Protein AF-A0A7Y1VJS3-F1 (afdb_monomer)

Secondary structure (DSSP, 8-state):
-TTTTS-HHHHHHHTTPPTTEEEE--TT-SSPEEEEPP--GGGG-GGG-------TTTT--

Radius of gyration: 18.35 Å; Cα contacts (8 Å, |Δi|>4): 29; chains: 1; bounding box: 46×21×42 Å

Solvent-accessible surface area (backbone atoms only — not comparable to full-atom values): 4292 Å² total; per-residue (Å²): 121,96,56,74,91,46,56,73,75,55,50,63,49,61,76,70,50,55,91,58,52,45,79,46,82,46,96,92,43,102,60,75,44,81,44,68,60,71,83,54,65,80,85,64,36,78,90,71,58,78,85,65,96,65,71,91,66,75,83,80,123

Structure (mmCIF, N/CA/C/O backbone):
data_AF-A0A7Y1VJS3-F1
#
_entry.id   AF-A0A7Y1VJS3-F1
#
loop_
_atom_site.group_PDB
_atom_site.id
_atom_site.type_symbol
_atom_site.label_atom_id
_atom_site.label_alt_id
_atom_site.label_comp_id
_atom_site.label_asym_id
_atom_site.label_entity_id
_atom_site.label_seq_id
_atom_site.pdbx_PDB_ins_code
_atom_site.Cartn_x
_atom_site.Cartn_y
_atom_site.Cartn_z
_atom_site.occupancy
_atom_site.B_iso_or_equiv
_atom_site.auth_seq_id
_atom_site.auth_comp_id
_atom_site.auth_asym_id
_atom_site.auth_atom_id
_atom_site.pdbx_PDB_model_num
ATOM 1 N N . SER A 1 1 ? 3.097 1.166 18.624 1.00 60.88 1 SER A N 1
ATOM 2 C CA . SER A 1 1 ? 1.663 1.391 18.333 1.00 60.88 1 SER A CA 1
ATOM 3 C C . SER A 1 1 ? 1.312 1.371 16.837 1.00 60.88 1 SER A C 1
ATOM 5 O O . SER A 1 1 ? 0.277 1.910 16.468 1.00 60.88 1 SER A O 1
ATOM 7 N N . GLU A 1 2 ? 2.091 0.693 15.978 1.00 57.50 2 GLU A N 1
ATOM 8 C CA . GLU A 1 2 ? 2.038 0.805 14.497 1.00 57.50 2 GLU A CA 1
ATOM 9 C C . GLU A 1 2 ? 0.729 0.403 13.795 1.00 57.50 2 GLU A C 1
ATOM 11 O O . GLU A 1 2 ? 0.504 0.787 12.657 1.00 57.50 2 GLU A O 1
ATOM 16 N N . TYR A 1 3 ? -0.178 -0.308 14.460 1.00 66.50 3 TYR A N 1
ATOM 17 C CA . TYR A 1 3 ? -1.445 -0.755 13.863 1.00 66.50 3 TYR A CA 1
ATOM 18 C C . TYR A 1 3 ? -2.638 -0.477 14.781 1.00 66.50 3 TYR A C 1
ATOM 20 O O . TYR A 1 3 ? -3.632 -1.203 14.762 1.00 66.50 3 TYR A O 1
ATOM 28 N N . GLY A 1 4 ? -2.513 0.542 15.644 1.00 69.62 4 GLY A N 1
ATOM 29 C CA . GLY A 1 4 ? -3.500 0.905 16.671 1.00 69.62 4 GLY A CA 1
ATOM 30 C C . GLY A 1 4 ? -4.907 1.176 16.132 1.00 69.62 4 GLY A C 1
ATOM 31 O O . GLY A 1 4 ? -5.880 0.899 16.819 1.00 69.62 4 GLY A O 1
ATOM 32 N N . TRP A 1 5 ? -5.000 1.633 14.884 1.00 74.75 5 TRP A N 1
ATOM 33 C CA . TRP A 1 5 ? -6.239 1.912 14.155 1.00 74.75 5 TRP A CA 1
ATOM 34 C C . TRP A 1 5 ? -6.922 0.655 13.585 1.00 74.75 5 TRP A C 1
ATOM 36 O O . TRP A 1 5 ? -8.061 0.724 13.134 1.00 74.75 5 TRP A O 1
ATOM 46 N N . MET A 1 6 ? -6.249 -0.501 13.599 1.00 72.94 6 MET A N 1
ATOM 47 C CA . MET A 1 6 ? -6.800 -1.770 13.124 1.00 72.94 6 MET A CA 1
ATOM 48 C C . MET A 1 6 ? -7.364 -2.596 14.278 1.00 72.94 6 MET A C 1
ATOM 50 O O . MET A 1 6 ? -6.719 -2.744 15.324 1.00 72.94 6 MET A O 1
ATOM 54 N N . LEU A 1 7 ? -8.507 -3.243 14.028 1.00 78.19 7 LEU A N 1
ATOM 55 C CA . LEU A 1 7 ? -9.035 -4.305 14.886 1.00 78.19 7 LEU A CA 1
ATOM 56 C C . LEU A 1 7 ? -7.972 -5.406 15.100 1.00 78.19 7 LEU A C 1
ATOM 58 O O . LEU A 1 7 ? -7.217 -5.712 14.167 1.00 78.19 7 LEU A O 1
ATOM 62 N N . PRO A 1 8 ? -7.922 -6.057 16.281 1.00 75.56 8 PRO A N 1
ATOM 63 C CA . PRO A 1 8 ? -6.915 -7.080 16.582 1.00 75.56 8 PRO A CA 1
ATOM 6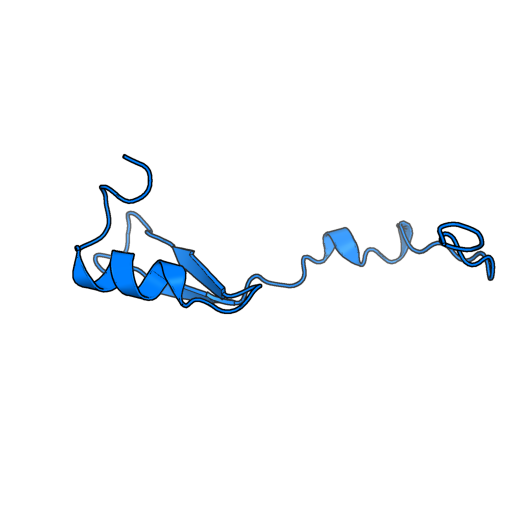4 C C . PRO A 1 8 ? -6.846 -8.215 15.546 1.00 75.56 8 PRO A C 1
ATOM 66 O O . PRO A 1 8 ? -5.759 -8.652 15.168 1.00 75.56 8 PRO A O 1
ATOM 69 N N . SER A 1 9 ? -7.998 -8.645 15.021 1.00 73.44 9 SER A N 1
ATOM 70 C CA . SER A 1 9 ? -8.102 -9.713 14.017 1.00 73.44 9 SER A CA 1
ATOM 71 C C . SER A 1 9 ? -7.578 -9.308 12.633 1.00 73.44 9 SER A C 1
ATOM 73 O O . SER A 1 9 ? -7.049 -10.145 11.901 1.00 73.44 9 SER A O 1
ATOM 75 N N . THR A 1 10 ? -7.693 -8.033 12.257 1.00 72.56 10 THR A N 1
ATOM 76 C CA . THR A 1 10 ? -7.158 -7.510 10.989 1.00 72.56 10 THR A CA 1
ATOM 77 C C . THR A 1 10 ? -5.655 -7.272 11.102 1.00 72.56 10 THR A C 1
ATOM 79 O O . THR A 1 10 ? -4.917 -7.550 10.162 1.00 72.56 10 THR A O 1
ATOM 82 N N . ARG A 1 11 ? -5.174 -6.853 12.277 1.00 76.12 11 ARG A N 1
ATOM 83 C CA . ARG A 1 11 ? -3.738 -6.702 12.557 1.00 76.12 11 ARG A CA 1
ATOM 84 C C . ARG A 1 11 ? -2.982 -8.028 12.466 1.00 76.12 11 ARG A C 1
ATOM 86 O O . ARG A 1 11 ? -1.888 -8.069 11.912 1.00 76.12 11 ARG A O 1
ATOM 93 N N . ALA A 1 12 ? -3.562 -9.110 12.986 1.00 77.00 12 ALA A N 1
ATOM 94 C CA . ALA A 1 12 ? -2.976 -10.444 12.859 1.00 77.00 12 ALA A CA 1
ATOM 95 C C . ALA A 1 12 ? -2.842 -10.863 11.384 1.00 77.00 12 ALA A C 1
ATOM 97 O O . ALA A 1 12 ? -1.813 -11.400 10.985 1.00 77.00 12 ALA A O 1
ATOM 98 N N . ARG A 1 13 ? -3.850 -10.544 10.563 1.00 76.38 13 ARG A 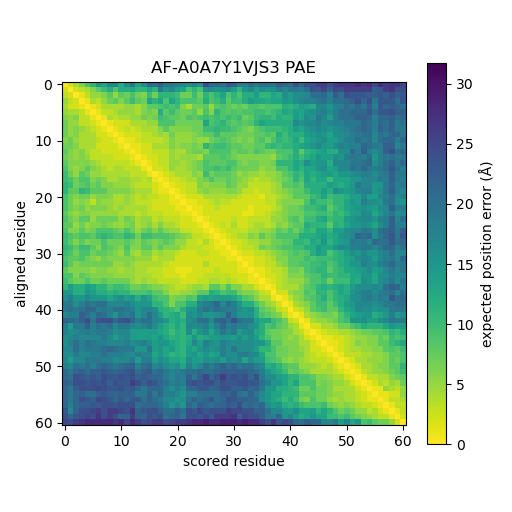N 1
ATOM 99 C CA . ARG A 1 13 ? -3.852 -10.833 9.122 1.00 76.38 13 ARG A CA 1
ATOM 100 C C . ARG A 1 13 ? -2.914 -9.935 8.316 1.00 76.38 13 ARG A C 1
ATOM 102 O O . ARG A 1 13 ? -2.343 -10.412 7.345 1.00 76.38 13 ARG A O 1
ATOM 109 N N . ALA A 1 14 ? -2.681 -8.695 8.750 1.00 76.00 14 ALA A N 1
ATOM 110 C CA . ALA A 1 14 ? -1.735 -7.781 8.105 1.00 76.00 14 ALA A CA 1
ATOM 111 C C . ALA A 1 14 ? -0.305 -8.353 8.028 1.00 76.00 14 ALA A C 1
ATOM 113 O O . ALA A 1 14 ? 0.427 -8.067 7.089 1.00 76.00 14 ALA A O 1
ATOM 114 N N . ARG A 1 15 ? 0.081 -9.214 8.979 1.00 75.81 15 ARG A N 1
ATOM 115 C CA . ARG A 1 15 ? 1.392 -9.889 8.985 1.00 75.81 15 ARG A CA 1
ATOM 116 C C . ARG A 1 15 ? 1.522 -11.024 7.969 1.00 75.81 15 ARG A C 1
ATOM 118 O O . ARG A 1 15 ? 2.631 -11.459 7.698 1.00 75.81 15 ARG A O 1
ATOM 125 N N . LEU A 1 16 ? 0.403 -11.522 7.452 1.00 83.50 16 LEU A N 1
ATOM 126 C CA . LEU A 1 16 ? 0.350 -12.619 6.483 1.00 83.50 16 LEU A CA 1
ATOM 127 C C . LEU A 1 16 ? 0.204 -12.107 5.046 1.00 83.50 16 LEU A C 1
ATOM 129 O O . LEU A 1 16 ? 0.009 -12.900 4.126 1.00 83.50 16 LEU A O 1
ATOM 133 N N . LEU A 1 17 ? 0.234 -10.787 4.855 1.00 81.62 17 LEU A N 1
ATOM 134 C CA . LEU A 1 17 ? 0.101 -10.188 3.540 1.00 81.62 17 LEU A CA 1
ATOM 135 C C . LEU A 1 17 ? 1.304 -10.558 2.680 1.00 81.62 17 LEU A C 1
ATOM 137 O O . LEU A 1 17 ? 2.453 -10.505 3.123 1.00 81.62 17 LEU A O 1
ATOM 141 N N . LYS A 1 18 ? 1.020 -10.936 1.434 1.00 83.81 18 LYS A N 1
ATOM 142 C CA . LYS A 1 18 ? 2.063 -11.147 0.436 1.00 83.81 18 LYS A CA 1
ATOM 143 C C . LYS A 1 18 ? 2.737 -9.803 0.127 1.00 83.81 18 LYS A C 1
ATOM 145 O O . LYS A 1 18 ? 2.079 -8.762 0.232 1.00 83.81 18 LYS A O 1
ATOM 150 N N . PRO A 1 19 ? 4.022 -9.799 -0.272 1.00 78.38 19 PRO A N 1
ATOM 151 C CA . PRO A 1 19 ? 4.663 -8.598 -0.795 1.00 78.38 19 PRO A CA 1
ATOM 152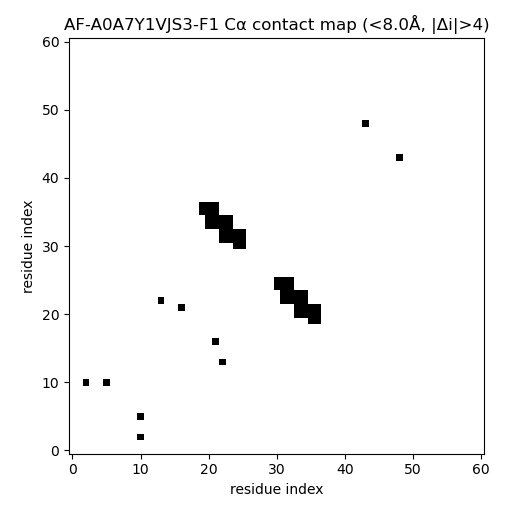 C C . PRO A 1 19 ? 3.799 -7.960 -1.885 1.00 78.38 19 PRO A C 1
ATOM 154 O O . PRO A 1 19 ? 3.277 -8.658 -2.751 1.00 78.38 19 PRO A O 1
ATOM 157 N N . GLY A 1 20 ? 3.615 -6.644 -1.807 1.00 79.44 20 GLY A N 1
ATOM 158 C CA . GLY A 1 20 ? 2.734 -5.918 -2.718 1.00 79.44 20 GLY A CA 1
ATOM 159 C C . GLY A 1 20 ? 1.254 -5.936 -2.332 1.00 79.44 20 GLY A C 1
ATOM 160 O O . GLY A 1 20 ? 0.478 -5.292 -3.013 1.00 79.44 20 GLY A O 1
ATOM 161 N N . THR A 1 21 ? 0.816 -6.582 -1.249 1.00 86.25 21 THR A N 1
ATOM 162 C CA . THR A 1 21 ? -0.548 -6.388 -0.726 1.00 86.25 21 THR A CA 1
ATOM 163 C C . THR A 1 21 ? -0.545 -5.349 0.394 1.00 86.25 21 THR A C 1
ATOM 165 O O . THR A 1 21 ? 0.241 -5.434 1.336 1.00 86.25 21 THR A O 1
ATOM 168 N N . MET A 1 22 ? -1.450 -4.376 0.319 1.00 86.12 22 MET A N 1
ATOM 169 C CA . MET A 1 22 ? -1.566 -3.276 1.274 1.00 86.12 22 MET A CA 1
ATOM 170 C C . MET A 1 22 ? -2.978 -3.163 1.839 1.00 86.12 22 MET A C 1
ATOM 172 O O . MET A 1 22 ? -3.963 -3.488 1.180 1.00 86.12 22 MET A O 1
ATOM 176 N N . VAL A 1 23 ? -3.073 -2.660 3.070 1.00 87.19 23 VAL A N 1
ATOM 177 C CA . VAL A 1 23 ? -4.346 -2.332 3.719 1.00 87.19 23 VAL A CA 1
ATOM 178 C C . VAL A 1 23 ? -4.408 -0.828 3.932 1.00 87.19 23 VAL A C 1
ATOM 180 O O . VAL A 1 23 ? -3.534 -0.264 4.588 1.00 87.19 23 VAL A O 1
ATOM 183 N N . ILE A 1 24 ? -5.442 -0.184 3.394 1.00 85.62 24 ILE A N 1
ATOM 184 C CA . ILE A 1 24 ? -5.623 1.268 3.440 1.00 85.62 24 ILE A CA 1
ATOM 185 C C . ILE A 1 24 ? -6.870 1.598 4.262 1.00 85.62 24 ILE A C 1
ATOM 187 O O . ILE A 1 24 ? -7.938 1.021 4.057 1.00 85.62 24 ILE A O 1
ATOM 191 N N . SER A 1 25 ? -6.732 2.554 5.180 1.00 87.50 25 SER A N 1
ATOM 192 C CA . SER A 1 25 ? -7.858 3.204 5.852 1.00 87.50 25 SER A CA 1
ATOM 193 C C . SER A 1 25 ? -8.131 4.545 5.175 1.00 87.50 25 SER A C 1
ATOM 195 O O . SER A 1 25 ? -7.222 5.363 5.043 1.00 87.50 25 SER A O 1
ATOM 197 N N . GLN A 1 26 ? -9.362 4.759 4.713 1.00 87.62 26 GLN A N 1
ATOM 198 C CA . GLN A 1 26 ? -9.793 5.988 4.044 1.00 87.62 26 GLN A CA 1
ATOM 199 C C . GLN A 1 26 ? -10.820 6.693 4.937 1.00 87.62 26 GLN A C 1
ATOM 201 O O . GLN A 1 26 ? -11.778 6.044 5.342 1.00 87.62 26 GLN A O 1
ATOM 206 N N . PRO A 1 27 ? -10.701 8.004 5.210 1.00 86.81 27 PRO A N 1
ATOM 207 C CA . PRO A 1 27 ? -11.647 8.715 6.079 1.00 86.81 27 PRO A CA 1
ATOM 208 C C . PRO A 1 27 ? -13.110 8.627 5.623 1.00 86.81 27 PRO A C 1
ATOM 210 O O . PRO A 1 27 ? -14.020 8.640 6.444 1.00 86.81 27 PRO A O 1
ATOM 213 N N . ALA A 1 28 ? -13.333 8.533 4.311 1.00 90.50 28 ALA A N 1
ATOM 214 C CA . ALA A 1 28 ? -14.664 8.455 3.717 1.00 90.50 28 ALA A CA 1
ATOM 215 C C . ALA A 1 28 ? -15.286 7.049 3.778 1.00 90.50 28 ALA A C 1
ATOM 217 O O . ALA A 1 28 ? -16.478 6.905 3.511 1.00 90.50 28 ALA A O 1
ATOM 218 N N . LEU A 1 29 ? -14.501 6.014 4.097 1.00 85.94 29 LEU A N 1
ATOM 219 C CA . LEU A 1 29 ? -14.972 4.634 4.126 1.00 85.94 29 LEU A CA 1
ATOM 220 C C . LEU A 1 29 ? -14.857 4.063 5.540 1.00 85.94 29 LEU A C 1
ATOM 222 O O . LEU A 1 29 ? -13.775 4.059 6.122 1.00 85.94 29 LEU A O 1
ATOM 226 N N . PRO A 1 30 ? -15.947 3.508 6.093 1.00 82.31 30 PRO A N 1
ATOM 227 C CA . PRO A 1 30 ? -15.941 2.980 7.455 1.00 82.31 30 PRO A CA 1
ATOM 228 C C . PRO A 1 30 ? -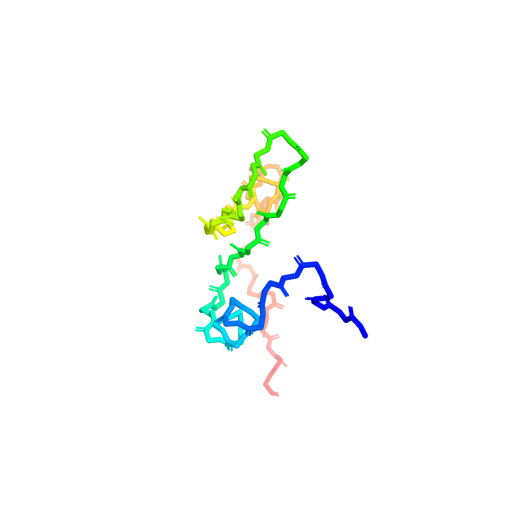15.193 1.642 7.579 1.00 82.31 30 PRO A C 1
ATOM 230 O O . PRO A 1 30 ? -15.047 1.122 8.684 1.00 82.31 30 PRO A O 1
ATOM 233 N N . VAL A 1 31 ? -14.745 1.058 6.462 1.00 85.94 31 VAL A N 1
ATOM 234 C CA . VAL A 1 31 ? -14.078 -0.246 6.412 1.00 85.94 31 VAL A CA 1
ATOM 235 C C . VAL A 1 31 ? -12.697 -0.140 5.757 1.00 85.94 31 VAL A C 1
ATOM 237 O O . VAL A 1 31 ? -12.553 0.570 4.759 1.00 85.94 31 VAL A O 1
ATOM 240 N N . PRO A 1 32 ? -11.677 -0.855 6.271 1.00 84.81 32 PRO A N 1
ATOM 241 C CA . PRO A 1 32 ? -10.372 -0.932 5.622 1.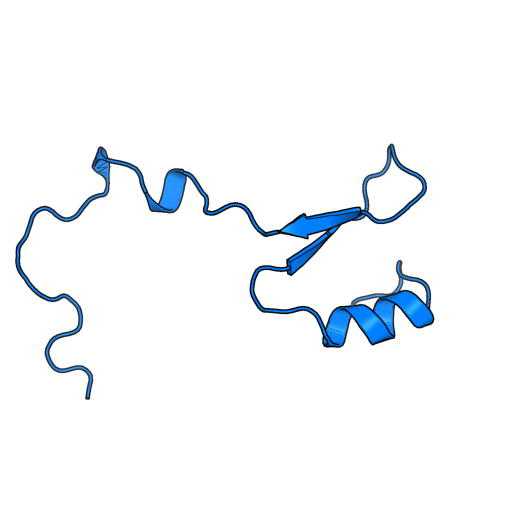00 84.81 32 PRO A CA 1
ATOM 242 C C . PRO A 1 32 ? -10.453 -1.643 4.271 1.00 84.81 32 PRO A C 1
ATOM 244 O O . PRO A 1 32 ? -11.118 -2.674 4.143 1.00 84.81 32 PRO A O 1
ATOM 247 N N . LEU A 1 33 ? -9.718 -1.131 3.288 1.00 87.00 33 LEU A N 1
ATOM 248 C CA . LEU A 1 33 ? -9.623 -1.714 1.953 1.00 87.00 33 LEU A CA 1
ATOM 249 C C . LEU A 1 33 ? -8.316 -2.484 1.791 1.00 87.00 33 LEU A C 1
ATOM 251 O O . LEU A 1 33 ? -7.260 -2.002 2.196 1.00 87.00 33 LEU A O 1
ATOM 255 N N . VAL A 1 34 ? -8.389 -3.658 1.167 1.00 88.38 34 VAL A N 1
ATOM 256 C CA . VAL A 1 34 ? -7.212 -4.423 0.739 1.00 88.38 34 VAL A CA 1
ATOM 257 C C . VAL A 1 34 ? -6.965 -4.114 -0.727 1.00 88.38 34 VAL A C 1
ATOM 259 O O . VAL A 1 34 ? -7.869 -4.269 -1.546 1.00 88.38 34 VAL A O 1
ATOM 262 N N . VAL A 1 35 ? -5.755 -3.676 -1.050 1.00 86.19 35 VAL A N 1
ATOM 263 C CA . VAL A 1 35 ? -5.347 -3.361 -2.420 1.00 86.19 35 VAL A CA 1
ATOM 264 C C . VAL A 1 35 ? -4.021 -4.032 -2.732 1.00 86.19 35 VAL A C 1
ATOM 266 O O . VAL A 1 35 ? -3.208 -4.270 -1.838 1.00 86.19 35 VAL A O 1
ATOM 269 N N . GLU A 1 36 ? -3.787 -4.319 -4.003 1.00 87.00 36 GLU A N 1
ATOM 270 C CA . GLU A 1 36 ? -2.442 -4.614 -4.481 1.00 87.00 36 GLU A CA 1
ATOM 271 C C . GLU A 1 36 ? -1.744 -3.292 -4.791 1.00 87.00 36 GLU A C 1
ATOM 273 O O . GLU A 1 36 ? -2.345 -2.378 -5.361 1.00 87.00 36 GLU A O 1
ATOM 278 N N . PHE A 1 37 ? -0.496 -3.164 -4.344 1.00 80.62 37 PHE A N 1
ATOM 279 C CA . PHE A 1 37 ? 0.332 -2.008 -4.606 1.00 80.62 37 PHE A CA 1
ATOM 280 C C . PHE A 1 37 ? 0.455 -1.886 -6.119 1.00 80.62 37 PHE A C 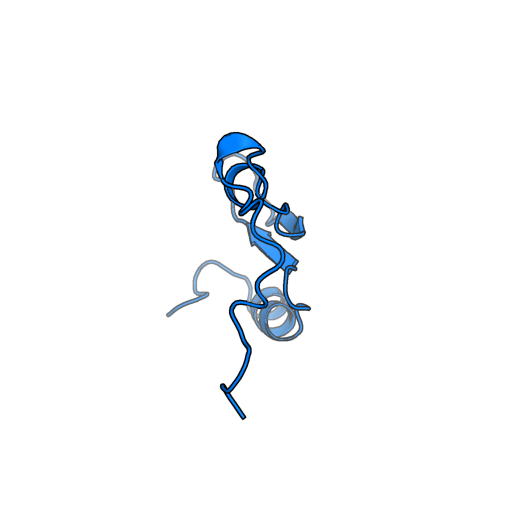1
ATOM 282 O O . PHE A 1 37 ? 0.965 -2.808 -6.765 1.00 80.62 37 PHE A O 1
ATOM 289 N N . PRO A 1 38 ? -0.043 -0.786 -6.697 1.00 71.50 38 PRO A N 1
ATOM 290 C CA . PRO A 1 38 ? 0.045 -0.611 -8.128 1.00 71.50 38 PRO A CA 1
ATOM 291 C C . PRO A 1 38 ? 1.522 -0.516 -8.485 1.00 71.50 38 PRO A C 1
ATOM 293 O O . PRO A 1 38 ? 2.266 0.199 -7.815 1.00 71.50 38 PRO A O 1
ATOM 296 N N . PHE A 1 39 ? 1.946 -1.212 -9.541 1.00 67.50 39 PHE A N 1
ATOM 297 C CA . PHE A 1 39 ? 3.258 -0.967 -10.124 1.00 67.50 39 PHE A CA 1
ATOM 298 C C . PHE A 1 39 ? 3.262 0.494 -10.583 1.00 67.50 39 PHE A C 1
ATOM 300 O O . PHE A 1 39 ? 2.475 0.855 -11.466 1.00 67.50 39 PHE A O 1
ATOM 307 N N . PRO A 1 40 ? 4.014 1.382 -9.920 1.00 61.31 40 PRO A N 1
ATOM 308 C CA . PRO A 1 40 ? 3.813 2.790 -10.156 1.00 61.31 40 PRO A CA 1
ATOM 309 C C . PRO A 1 40 ? 4.339 3.151 -11.542 1.00 61.31 40 PRO A C 1
ATOM 311 O O . PRO A 1 40 ? 5.472 2.824 -11.873 1.00 61.31 40 PRO A O 1
ATOM 314 N N . ALA A 1 41 ? 3.556 3.895 -12.326 1.00 56.06 41 ALA A N 1
ATOM 315 C CA . ALA A 1 41 ? 3.966 4.330 -13.663 1.00 56.06 41 ALA A CA 1
ATOM 316 C C . ALA A 1 41 ? 5.263 5.167 -13.663 1.00 56.06 41 ALA A C 1
ATOM 318 O O . ALA A 1 41 ? 5.930 5.248 -14.686 1.00 56.06 41 ALA A O 1
ATOM 319 N N . TRP A 1 42 ? 5.637 5.778 -12.526 1.00 59.00 42 TRP A N 1
ATOM 320 C CA . TRP A 1 42 ? 6.925 6.462 -12.368 1.00 59.00 42 TRP A CA 1
ATOM 321 C C . TRP A 1 42 ? 8.118 5.500 -12.359 1.00 59.00 42 TRP A C 1
ATOM 323 O O . TRP A 1 42 ? 9.176 5.894 -12.807 1.00 59.00 42 TRP A O 1
ATOM 333 N N . ALA A 1 43 ? 7.946 4.241 -11.946 1.00 60.84 43 ALA A N 1
ATOM 334 C CA . ALA A 1 43 ? 8.994 3.221 -12.015 1.00 60.84 43 ALA A CA 1
ATOM 335 C C . ALA A 1 43 ? 9.152 2.609 -13.422 1.00 60.84 43 ALA A C 1
ATOM 337 O O . ALA A 1 43 ? 9.977 1.723 -13.620 1.00 60.84 43 ALA A O 1
ATOM 338 N N . THR A 1 44 ? 8.338 3.040 -14.392 1.00 67.12 44 THR A N 1
ATOM 339 C CA . THR A 1 44 ? 8.344 2.536 -15.773 1.00 67.12 44 THR A CA 1
ATOM 340 C C . THR A 1 44 ? 8.199 3.665 -16.794 1.00 67.12 44 THR A C 1
ATOM 342 O O . THR A 1 44 ? 7.654 3.449 -17.881 1.00 67.12 44 THR A O 1
ATOM 345 N N . ARG A 1 45 ? 8.597 4.896 -16.449 1.00 76.31 45 ARG A N 1
ATOM 346 C CA . ARG A 1 45 ? 8.564 6.009 -17.405 1.00 76.31 45 ARG A CA 1
ATOM 347 C C . ARG A 1 45 ? 9.482 5.687 -18.564 1.00 76.31 45 ARG A C 1
ATOM 349 O O . ARG A 1 45 ? 10.626 5.305 -18.348 1.00 76.31 45 ARG A O 1
ATOM 356 N N . LYS A 1 46 ? 8.986 5.864 -19.789 1.00 77.56 46 LYS A N 1
ATOM 357 C CA . LYS A 1 46 ? 9.777 5.588 -20.992 1.00 77.56 46 LYS A CA 1
ATOM 358 C C . LYS A 1 46 ? 11.039 6.453 -21.020 1.00 77.56 46 LYS A C 1
ATOM 360 O O . LYS A 1 46 ? 12.076 6.000 -21.477 1.00 77.56 46 LYS A O 1
ATOM 365 N N . GLU A 1 47 ? 10.942 7.670 -20.496 1.00 80.88 47 GLU A N 1
ATOM 366 C CA . GLU A 1 47 ? 12.035 8.636 -20.394 1.00 80.88 47 GLU A CA 1
ATOM 367 C C . GLU A 1 47 ? 13.109 8.236 -19.368 1.00 80.88 47 GLU A C 1
ATOM 369 O O . GLU A 1 47 ? 14.204 8.786 -19.399 1.00 80.88 47 GLU A O 1
ATOM 374 N N . GLU A 1 48 ? 12.800 7.309 -18.458 1.00 77.38 48 GLU A N 1
ATOM 375 C CA . GLU A 1 48 ? 13.709 6.818 -17.411 1.00 77.38 48 GLU A CA 1
ATOM 376 C C . GLU A 1 48 ? 14.259 5.417 -17.731 1.00 77.38 48 GLU A C 1
ATOM 378 O O . GLU A 1 48 ? 14.978 4.834 -16.920 1.00 77.38 48 GLU A O 1
ATOM 383 N N . VAL A 1 49 ? 13.928 4.861 -18.903 1.00 80.31 49 VAL A N 1
ATOM 384 C CA . VAL A 1 49 ? 14.474 3.579 -19.358 1.00 80.31 49 VAL A CA 1
ATOM 385 C C . VAL A 1 49 ? 15.943 3.770 -19.716 1.00 80.31 49 VAL A C 1
ATOM 387 O O . VAL A 1 49 ? 16.280 4.576 -20.580 1.00 80.31 49 VAL A O 1
ATOM 390 N N . ASP A 1 50 ? 16.812 3.002 -19.066 1.00 79.69 50 ASP A N 1
ATOM 391 C CA . ASP A 1 50 ? 18.198 2.870 -19.493 1.00 79.69 50 ASP A CA 1
ATOM 392 C C . ASP A 1 50 ? 18.231 2.089 -20.816 1.00 79.69 50 ASP A C 1
ATOM 394 O O . ASP A 1 50 ? 17.852 0.919 -20.873 1.00 79.69 50 ASP A O 1
ATOM 398 N N . GLU A 1 51 ? 18.615 2.761 -21.902 1.00 81.06 51 GLU A N 1
ATOM 399 C CA . GLU A 1 51 ? 18.741 2.158 -23.236 1.00 81.06 51 GLU A CA 1
ATOM 400 C C . GLU A 1 51 ? 20.062 1.394 -23.409 1.00 81.06 51 GLU A C 1
ATOM 402 O O . GLU A 1 51 ? 20.290 0.775 -24.453 1.00 81.06 51 GLU A O 1
ATOM 407 N N . SER A 1 52 ? 20.960 1.452 -22.421 1.00 81.88 52 SER A N 1
ATOM 408 C CA . SER A 1 52 ? 22.217 0.723 -22.485 1.00 81.88 52 SER A CA 1
ATOM 409 C C . SER A 1 52 ? 21.989 -0.779 -22.283 1.00 81.88 52 SER A C 1
ATOM 411 O O . SER A 1 52 ? 21.300 -1.213 -21.367 1.00 81.88 52 SER A O 1
ATOM 413 N N . ASP A 1 53 ? 22.612 -1.606 -23.126 1.00 78.38 53 ASP A N 1
ATOM 414 C CA . ASP A 1 53 ? 22.609 -3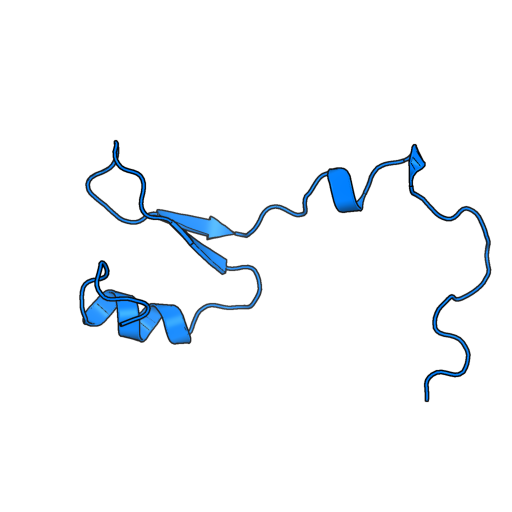.075 -22.988 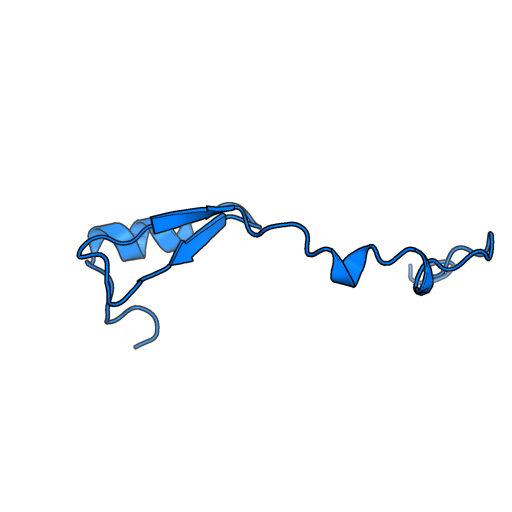1.00 78.38 53 ASP A CA 1
ATOM 415 C C . ASP A 1 53 ? 23.623 -3.547 -21.921 1.00 78.38 53 ASP A C 1
ATOM 417 O O . ASP A 1 53 ? 24.226 -4.620 -22.001 1.00 78.38 53 ASP A O 1
ATOM 421 N N . VAL A 1 54 ? 23.906 -2.686 -20.942 1.00 83.50 54 VAL A N 1
ATOM 422 C CA . VAL A 1 54 ? 24.878 -2.936 -19.882 1.00 83.50 54 VAL A CA 1
ATOM 423 C C . VAL A 1 54 ? 24.115 -3.426 -18.665 1.00 83.50 54 VAL A C 1
ATOM 425 O O . VAL A 1 54 ? 23.315 -2.695 -18.101 1.00 83.50 54 VAL A O 1
ATOM 428 N N . ASP A 1 55 ? 24.388 -4.658 -18.233 1.00 80.38 55 ASP A N 1
ATOM 429 C CA . ASP A 1 55 ? 23.818 -5.189 -16.994 1.00 80.38 55 ASP A CA 1
ATOM 430 C C . ASP A 1 55 ? 24.294 -4.350 -15.788 1.00 80.38 55 ASP A C 1
ATOM 432 O O . ASP A 1 55 ? 25.484 -4.404 -15.440 1.00 80.38 55 ASP A O 1
ATOM 436 N N . PRO A 1 56 ? 23.394 -3.604 -15.119 1.00 75.25 56 PRO A N 1
ATOM 437 C CA . PRO A 1 56 ? 23.757 -2.736 -14.003 1.00 75.25 56 PRO A CA 1
ATOM 438 C C . PRO A 1 56 ? 24.155 -3.524 -12.747 1.00 75.25 56 PRO A C 1
ATOM 440 O O . PRO A 1 56 ? 24.714 -2.947 -11.814 1.00 75.25 56 PRO A O 1
ATOM 443 N N . PHE A 1 57 ? 23.895 -4.835 -12.707 1.00 80.06 57 PHE A N 1
ATOM 444 C CA . PHE A 1 57 ? 24.220 -5.707 -11.579 1.00 80.06 57 PHE A CA 1
ATOM 445 C C . PHE A 1 57 ? 25.443 -6.600 -11.825 1.00 80.06 57 PHE A C 1
ATOM 447 O O . PHE A 1 57 ? 25.789 -7.436 -10.981 1.00 80.06 57 PHE A O 1
ATOM 454 N N . LYS A 1 58 ? 26.148 -6.414 -12.947 1.00 83.19 58 LYS A N 1
ATOM 455 C CA . LYS A 1 58 ? 27.351 -7.185 -13.267 1.00 83.19 58 LYS A CA 1
ATOM 456 C C . LYS A 1 58 ? 28.443 -6.968 -12.209 1.00 83.19 58 LYS A C 1
ATOM 458 O O . LYS A 1 58 ? 29.019 -5.890 -12.108 1.00 83.19 58 LYS A O 1
ATOM 463 N N . GLY A 1 59 ? 28.778 -8.028 -11.467 1.00 76.50 59 GLY A N 1
ATOM 464 C CA . GLY A 1 59 ? 29.866 -8.038 -10.477 1.00 76.50 59 GLY A CA 1
ATOM 465 C C . GLY A 1 59 ? 29.445 -7.856 -9.013 1.00 76.50 59 GLY A C 1
ATOM 466 O O . GLY A 1 59 ? 30.320 -7.746 -8.162 1.00 76.50 59 GLY A O 1
ATOM 467 N N . LEU A 1 60 ? 28.143 -7.853 -8.705 1.00 77.62 60 LEU A N 1
ATOM 468 C CA . LEU A 1 60 ? 27.609 -7.778 -7.332 1.00 77.62 60 LEU A CA 1
ATOM 469 C C . LEU A 1 60 ? 27.416 -9.154 -6.646 1.00 77.62 60 LEU A C 1
ATOM 471 O O . LEU A 1 60 ? 26.526 -9.295 -5.808 1.00 77.62 60 LEU A O 1
ATOM 475 N N . GLN A 1 61 ? 28.216 -10.169 -6.995 1.00 59.31 61 GLN A N 1
ATOM 476 C CA . GLN A 1 61 ? 28.193 -11.484 -6.325 1.00 59.31 61 GLN A CA 1
ATOM 477 C C . GLN A 1 61 ? 29.181 -11.572 -5.164 1.00 59.31 61 GLN A C 1
ATOM 479 O O . GLN A 1 61 ? 30.323 -11.087 -5.327 1.00 59.31 61 GLN A O 1
#

Mean predicted aligned error: 11.14 Å

Sequence (61 aa):
SEYGWMLPSTRARARLLKPGTMVISQPALPVPLVVEFPFPAWATRKEEVDESDVDPFKGLQ

pLDDT: mean 77.51, std 8.56, range [56.06, 90.5]

Nearest PDB structures (fol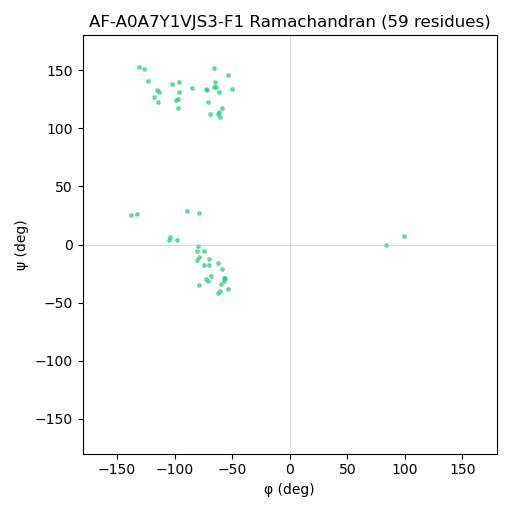dseek):
  7vek-assembly2_B  TM=2.679E-01  e=8.315E+00  Phytolacca americana

Foldseek 3Di:
DVPVVDDPVVVVVQVVDDPQWDWDDDPVDPDIDIDGNPPDVVVVPPVPDDPDPDDPCPPVD